Protein AF-H8GRM9-F1 (afdb_monomer)

Solvent-accessible surface area (backbone atoms only — not comparable to full-atom values): 4294 Å² total; per-residue (Å²): 133,87,72,76,78,82,38,90,90,38,46,44,52,39,50,40,41,64,74,65,24,46,74,48,79,50,78,41,87,87,73,51,17,35,29,41,26,34,46,94,91,42,81,56,35,77,45,54,67,73,64,98,43,70,65,58,43,51,54,50,47,27,53,43,38,40,53,42,42,74,74,73,106

Foldseek 3Di:
DDQDPQDPLQRLQSVCVNQVKHKDQPQDPVLLFRIWTAHPVGTQDTHHNDDPDPVRRSNVVSVSSVVSVVVPD

Sequence (73 aa):
MSYIENSIKYPNITDLVNAGGGLNIEYTREMEAVAVAFDKGGMVWEGKSNYPSIEALLEDAEQGIGKWIEENW

Radius of gyration: 11.89 Å; Cα contacts (8 Å, |Δi|>4): 104; chains: 1; bounding box: 30×26×31 Å

Secondary structure (DSSP, 8-state):
-PPPPPPSS-HHHHHHHHTT-EEE---BTTTTBS-EEE-SSSEEEE--S--SSHHHHHHHHHHHHHHHHHHH-

Organism: NCBI:txid686340

pLDDT: mean 90.99, std 7.98, range [57.94, 98.19]

Structure (mmCIF, N/CA/C/O backbone):
data_AF-H8GRM9-F1
#
_entry.id   AF-H8GRM9-F1
#
loop_
_atom_site.group_PDB
_atom_site.id
_atom_site.type_symbol
_atom_site.label_atom_id
_atom_site.label_alt_id
_atom_site.label_comp_id
_atom_site.label_asym_id
_atom_site.label_entity_id
_atom_site.label_seq_id
_atom_site.pdbx_PDB_ins_code
_atom_site.Cartn_x
_atom_site.Cartn_y
_atom_site.Cartn_z
_atom_site.occupancy
_atom_site.B_iso_or_equiv
_atom_site.auth_seq_id
_atom_site.auth_comp_id
_atom_site.auth_asym_id
_atom_site.auth_atom_id
_atom_site.pdbx_PDB_model_num
ATOM 1 N N . MET A 1 1 ? 10.849 19.337 0.482 1.00 57.94 1 MET A N 1
ATOM 2 C CA . MET A 1 1 ? 9.731 18.383 0.615 1.00 57.94 1 MET A CA 1
ATOM 3 C C . MET A 1 1 ? 9.182 18.485 2.024 1.00 57.94 1 MET A C 1
ATOM 5 O O . MET A 1 1 ? 9.980 18.654 2.938 1.00 57.94 1 MET A O 1
ATOM 9 N N . SER A 1 2 ? 7.861 18.430 2.188 1.00 65.44 2 SER A N 1
ATOM 10 C CA . SER A 1 2 ? 7.252 18.178 3.497 1.00 65.44 2 SER A CA 1
ATOM 11 C C . SER A 1 2 ? 7.244 16.671 3.705 1.00 65.44 2 SER A C 1
ATOM 13 O O . SER A 1 2 ? 6.756 15.962 2.829 1.00 65.44 2 SER A O 1
ATOM 15 N N . TYR A 1 3 ? 7.799 16.201 4.816 1.00 76.69 3 TYR A N 1
ATOM 16 C CA . TYR A 1 3 ? 7.625 14.820 5.256 1.00 76.69 3 TYR A CA 1
ATOM 17 C C . TYR A 1 3 ? 6.293 14.710 5.992 1.00 76.69 3 TYR A C 1
ATOM 19 O O . TYR A 1 3 ? 5.848 15.686 6.606 1.00 76.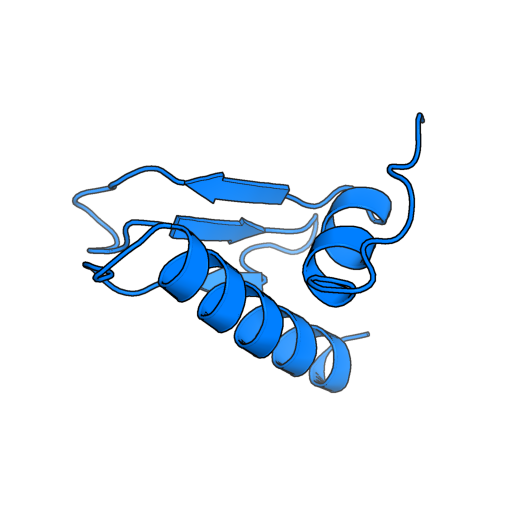69 3 TYR A O 1
ATOM 27 N N . ILE A 1 4 ? 5.653 13.550 5.908 1.00 85.38 4 ILE A N 1
ATOM 28 C CA . ILE A 1 4 ? 4.537 13.225 6.793 1.00 85.38 4 ILE A CA 1
ATOM 29 C C . ILE A 1 4 ? 5.092 12.653 8.097 1.00 85.38 4 ILE A C 1
ATOM 31 O O . ILE A 1 4 ? 6.115 11.964 8.099 1.00 85.38 4 ILE A O 1
ATOM 35 N N . GLU A 1 5 ? 4.444 12.984 9.215 1.00 90.25 5 GLU A N 1
ATOM 36 C CA . GLU A 1 5 ? 4.799 12.411 10.512 1.00 90.25 5 GLU A CA 1
ATOM 37 C C . GLU A 1 5 ? 4.631 10.889 10.486 1.00 90.25 5 GLU A C 1
ATOM 39 O O . GLU A 1 5 ? 3.671 10.373 9.911 1.00 90.25 5 GLU A O 1
ATOM 44 N N . ASN A 1 6 ? 5.560 10.179 11.132 1.00 86.38 6 ASN A N 1
ATOM 45 C CA . ASN A 1 6 ? 5.545 8.722 11.176 1.00 86.38 6 ASN A CA 1
ATOM 46 C C . ASN A 1 6 ? 4.264 8.206 11.839 1.00 86.38 6 ASN A C 1
ATOM 48 O O . ASN A 1 6 ? 4.016 8.441 13.024 1.00 86.38 6 ASN A O 1
ATOM 52 N N . SER A 1 7 ? 3.472 7.454 11.075 1.00 91.12 7 SER A N 1
ATOM 53 C CA . SER A 1 7 ? 2.315 6.741 11.602 1.00 91.12 7 SER A CA 1
ATOM 54 C C . SER A 1 7 ? 2.768 5.531 12.413 1.00 91.12 7 SER A C 1
ATOM 56 O O . SER A 1 7 ? 3.473 4.664 11.905 1.00 91.12 7 SER A O 1
ATOM 58 N N . ILE A 1 8 ? 2.296 5.419 13.658 1.00 93.19 8 ILE A N 1
ATOM 59 C CA . ILE A 1 8 ? 2.508 4.212 14.478 1.00 93.19 8 ILE A CA 1
ATOM 60 C C . ILE A 1 8 ? 1.773 3.007 13.871 1.00 93.19 8 ILE A C 1
ATOM 62 O O . ILE A 1 8 ? 2.230 1.876 14.004 1.00 93.19 8 ILE A O 1
ATOM 66 N N . LYS A 1 9 ? 0.624 3.238 13.218 1.00 95.44 9 LYS A N 1
ATOM 67 C CA . LYS A 1 9 ? -0.210 2.163 12.660 1.00 95.44 9 LYS A CA 1
ATOM 68 C C . LYS A 1 9 ? 0.249 1.720 11.266 1.00 95.44 9 LYS A C 1
ATOM 70 O O . LYS A 1 9 ? 0.096 0.550 10.941 1.00 95.44 9 LYS A O 1
ATOM 75 N N . TYR A 1 10 ? 0.781 2.647 10.468 1.00 96.50 10 TYR A N 1
ATOM 76 C CA . TYR A 1 10 ? 1.146 2.416 9.065 1.00 96.50 10 TYR A CA 1
ATOM 77 C C . TYR A 1 10 ? 2.565 2.930 8.740 1.00 96.50 10 TYR A C 1
ATOM 79 O O . TYR A 1 10 ? 2.716 3.885 7.964 1.00 96.50 10 TYR A O 1
ATOM 87 N N . PRO A 1 11 ? 3.607 2.402 9.408 1.00 96.62 11 PRO A N 1
ATOM 88 C CA . PRO A 1 11 ? 4.976 2.873 9.221 1.00 96.62 11 PRO A CA 1
ATOM 89 C C . PRO A 1 11 ? 5.500 2.662 7.792 1.00 96.62 11 PRO A C 1
ATOM 91 O O . PRO A 1 11 ? 6.088 3.585 7.240 1.00 96.62 11 PRO A O 1
ATOM 94 N N . ASN A 1 12 ? 5.221 1.530 7.142 1.00 97.00 12 ASN A N 1
ATOM 95 C CA . ASN A 1 12 ? 5.738 1.236 5.800 1.00 97.00 12 ASN A CA 1
ATOM 96 C C . ASN A 1 12 ? 5.083 2.112 4.725 1.00 97.00 12 ASN A C 1
ATOM 98 O O . ASN A 1 12 ? 5.761 2.608 3.825 1.00 97.00 12 ASN A O 1
ATOM 102 N N . ILE A 1 13 ? 3.774 2.371 4.835 1.00 96.56 13 ILE A N 1
ATOM 103 C CA . ILE A 1 13 ? 3.104 3.367 3.983 1.00 96.56 13 ILE A CA 1
ATOM 104 C C . ILE A 1 13 ? 3.722 4.754 4.203 1.00 96.56 13 ILE A C 1
ATOM 106 O O . ILE A 1 13 ? 3.923 5.501 3.243 1.00 96.56 13 ILE A O 1
ATOM 110 N N . THR A 1 14 ? 4.041 5.103 5.455 1.00 95.81 14 THR A N 1
ATOM 111 C CA . THR A 1 14 ? 4.679 6.389 5.764 1.00 95.81 14 THR A CA 1
ATOM 112 C C . THR A 1 14 ? 6.047 6.504 5.094 1.00 95.81 14 THR A C 1
ATOM 114 O O . THR A 1 14 ? 6.329 7.508 4.435 1.00 95.81 14 THR A O 1
ATOM 117 N N . ASP A 1 15 ? 6.868 5.464 5.209 1.00 94.19 15 ASP A N 1
ATOM 118 C CA . ASP A 1 15 ? 8.204 5.413 4.620 1.00 94.19 15 ASP A CA 1
ATOM 119 C C . ASP A 1 15 ? 8.149 5.490 3.091 1.00 94.19 15 ASP A C 1
ATOM 121 O O . ASP A 1 15 ? 8.878 6.286 2.492 1.00 94.19 15 ASP A O 1
ATOM 125 N N . LEU A 1 16 ? 7.219 4.765 2.457 1.00 94.56 16 LEU A N 1
ATOM 126 C CA . LEU A 1 16 ? 6.986 4.843 1.013 1.00 94.56 16 LEU A CA 1
ATOM 127 C C . LEU A 1 16 ? 6.683 6.280 0.561 1.00 94.56 16 LEU A C 1
ATOM 129 O O . LEU A 1 16 ? 7.299 6.784 -0.381 1.00 94.56 16 LEU A O 1
ATOM 133 N N . VAL A 1 17 ? 5.749 6.957 1.235 1.00 94.56 17 VAL A N 1
ATOM 134 C CA . VAL A 1 17 ? 5.361 8.336 0.893 1.00 94.56 17 VAL A CA 1
ATOM 135 C C . VAL A 1 17 ? 6.525 9.303 1.114 1.00 94.56 17 VAL A C 1
ATOM 137 O O . VAL A 1 17 ? 6.797 10.154 0.265 1.00 94.56 17 VAL A O 1
ATOM 140 N N . ASN A 1 18 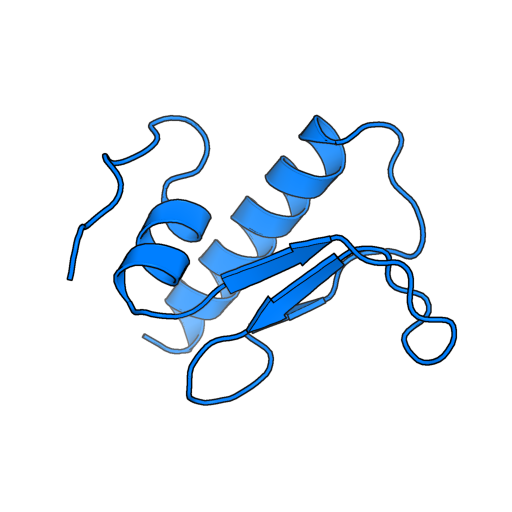? 7.262 9.153 2.215 1.00 93.19 18 ASN A N 1
ATOM 141 C CA . ASN A 1 18 ? 8.423 9.988 2.524 1.00 93.19 18 ASN A CA 1
ATOM 142 C C . ASN A 1 18 ? 9.591 9.771 1.542 1.00 93.19 18 ASN A C 1
ATOM 144 O O . ASN A 1 18 ? 10.332 10.716 1.258 1.00 93.19 18 ASN A O 1
ATOM 148 N N . ALA A 1 19 ? 9.716 8.577 0.957 1.00 91.56 19 ALA A N 1
ATOM 149 C CA . ALA A 1 19 ? 10.646 8.279 -0.135 1.00 91.56 19 ALA A CA 1
ATOM 150 C C . ALA A 1 19 ? 10.195 8.841 -1.503 1.00 91.56 19 ALA A C 1
ATOM 152 O O . ALA A 1 19 ? 10.943 8.799 -2.486 1.00 91.56 19 ALA A O 1
ATOM 153 N N . GLY A 1 20 ? 8.992 9.421 -1.574 1.00 92.00 20 GLY A N 1
ATOM 154 C CA . GLY A 1 20 ? 8.412 10.003 -2.782 1.00 92.00 20 GLY A CA 1
ATOM 155 C C . GLY A 1 20 ? 7.600 9.022 -3.628 1.00 92.00 20 GLY A C 1
ATOM 156 O O . GLY A 1 20 ? 7.352 9.319 -4.797 1.00 92.00 20 GLY A O 1
ATOM 157 N N . GLY A 1 21 ? 7.220 7.874 -3.064 1.00 94.12 21 GLY A N 1
ATOM 158 C CA . GLY A 1 21 ? 6.195 6.993 -3.613 1.00 94.12 21 GLY A CA 1
ATOM 159 C C . GLY A 1 21 ? 4.780 7.432 -3.227 1.00 94.12 21 GLY A C 1
ATOM 160 O O . GLY A 1 21 ? 4.562 8.525 -2.697 1.00 94.12 21 GLY A O 1
ATOM 161 N N . GLY A 1 22 ? 3.800 6.573 -3.494 1.00 94.94 22 GLY A N 1
ATOM 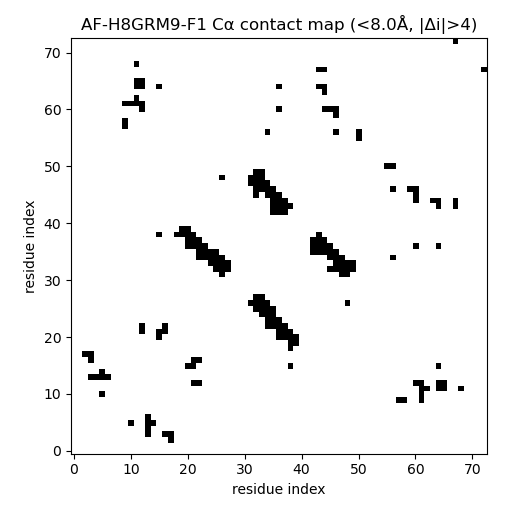162 C CA . GLY A 1 22 ? 2.404 6.839 -3.168 1.00 94.94 22 GLY A CA 1
ATOM 163 C C . GLY A 1 22 ? 1.518 5.601 -3.221 1.00 94.94 22 GLY A C 1
ATOM 164 O O . GLY A 1 22 ? 1.839 4.617 -3.883 1.00 94.94 22 GLY A O 1
ATOM 165 N N . LEU A 1 23 ? 0.385 5.684 -2.522 1.00 95.19 23 LEU A N 1
ATOM 166 C CA . LEU A 1 23 ? -0.693 4.700 -2.542 1.00 95.19 23 LEU A CA 1
ATOM 167 C C . LEU A 1 23 ? -1.905 5.324 -3.237 1.00 95.19 23 LEU A C 1
ATOM 169 O O . LEU A 1 23 ? -2.510 6.261 -2.714 1.00 95.19 23 LEU A O 1
ATOM 173 N N . ASN A 1 24 ? -2.267 4.795 -4.400 1.00 93.56 24 ASN A N 1
ATOM 174 C CA . ASN A 1 24 ? -3.459 5.210 -5.125 1.00 93.56 24 ASN A CA 1
ATOM 175 C C . ASN A 1 24 ? -4.607 4.272 -4.760 1.00 93.56 24 ASN A C 1
ATOM 177 O O . ASN A 1 24 ? -4.477 3.056 -4.886 1.00 93.56 24 ASN A O 1
ATOM 181 N N . ILE A 1 25 ? -5.732 4.841 -4.326 1.00 92.19 25 ILE A N 1
ATOM 182 C CA . ILE A 1 25 ? -6.976 4.111 -4.067 1.00 92.19 25 ILE A CA 1
ATOM 183 C C . ILE A 1 25 ? -7.952 4.491 -5.172 1.00 92.19 25 ILE A C 1
ATOM 185 O O . ILE A 1 25 ? -8.635 5.512 -5.111 1.00 92.19 25 ILE A O 1
ATOM 189 N N . GLU A 1 26 ? -7.968 3.674 -6.211 1.00 85.75 26 GLU A N 1
ATOM 190 C CA . GLU A 1 26 ? -8.814 3.839 -7.378 1.00 85.75 26 GLU A CA 1
ATOM 191 C C . GLU A 1 26 ? -9.112 2.454 -7.945 1.00 85.75 26 GLU A C 1
ATOM 193 O O . GLU A 1 26 ? -8.226 1.606 -8.037 1.00 85.75 26 GLU A O 1
ATOM 198 N N . TYR A 1 27 ? -10.366 2.220 -8.330 1.00 80.25 27 TYR A N 1
ATOM 199 C CA . TYR A 1 27 ? -10.713 1.003 -9.047 1.00 80.25 27 TYR A CA 1
ATOM 200 C C . TYR A 1 27 ? -10.354 1.156 -10.520 1.00 80.25 27 TYR A C 1
ATOM 202 O O . TYR A 1 27 ? -10.976 1.948 -1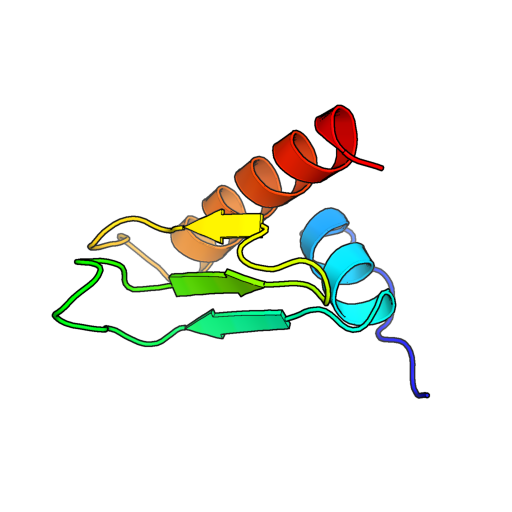1.234 1.00 80.25 27 TYR A O 1
ATOM 210 N N . THR A 1 28 ? -9.414 0.342 -10.995 1.00 74.62 28 THR A N 1
ATOM 211 C CA . THR A 1 28 ? -9.129 0.232 -12.427 1.00 74.62 28 THR A CA 1
ATOM 212 C C . THR A 1 28 ? -9.635 -1.113 -12.944 1.00 74.62 28 THR A C 1
ATOM 214 O O . THR A 1 28 ? -9.358 -2.172 -12.383 1.00 74.62 28 THR A O 1
ATOM 217 N N . ARG A 1 29 ? -10.414 -1.091 -14.035 1.00 74.25 29 ARG A N 1
ATOM 218 C CA . ARG A 1 29 ? -10.940 -2.328 -14.645 1.00 74.25 29 ARG A CA 1
ATOM 219 C C . ARG A 1 29 ? -9.845 -3.231 -15.212 1.00 74.25 29 ARG A C 1
ATOM 221 O O . ARG A 1 29 ? -10.103 -4.408 -15.403 1.00 74.25 29 ARG A O 1
ATOM 228 N N . GLU A 1 30 ? -8.678 -2.676 -15.523 1.00 77.94 30 GLU A N 1
ATOM 229 C CA . GLU A 1 30 ? -7.575 -3.409 -16.151 1.00 77.94 30 GLU A CA 1
ATOM 230 C C . GLU A 1 30 ? -6.776 -4.245 -15.149 1.00 77.94 30 GLU A C 1
ATOM 232 O O . GLU A 1 30 ? -6.325 -5.327 -15.507 1.00 77.94 30 GLU A O 1
ATOM 237 N N . MET A 1 31 ? -6.629 -3.771 -13.909 1.00 71.81 31 MET A N 1
ATOM 238 C CA . MET A 1 31 ? -5.862 -4.467 -12.865 1.00 71.81 31 MET A CA 1
ATOM 239 C C . MET A 1 31 ? -6.752 -5.338 -11.974 1.00 71.81 31 MET A C 1
ATOM 241 O O . MET A 1 31 ? -6.256 -6.111 -11.170 1.00 71.81 31 MET A O 1
ATOM 245 N N . GLU A 1 32 ? -8.079 -5.194 -12.074 1.00 83.75 32 GLU A N 1
ATOM 246 C CA . GLU A 1 32 ? -9.019 -5.773 -11.104 1.00 83.75 32 GLU A CA 1
ATOM 247 C C . GLU A 1 32 ? -8.614 -5.462 -9.648 1.00 83.75 32 GLU A C 1
ATOM 249 O O . GLU A 1 32 ? -8.883 -6.238 -8.739 1.00 83.75 32 GLU A O 1
ATOM 254 N N . ALA A 1 33 ? -7.987 -4.307 -9.415 1.00 81.06 33 ALA A N 1
ATOM 255 C CA . ALA A 1 33 ? -7.483 -3.875 -8.117 1.00 81.06 33 ALA A CA 1
ATOM 256 C C . ALA A 1 33 ? -8.146 -2.554 -7.712 1.00 81.06 33 ALA A C 1
ATOM 258 O O . ALA A 1 33 ? -8.392 -1.683 -8.553 1.00 81.06 33 ALA A O 1
ATOM 259 N N . VAL A 1 34 ? -8.446 -2.399 -6.416 1.00 89.31 34 VAL A N 1
ATOM 260 C CA . VAL A 1 34 ? -8.980 -1.137 -5.859 1.00 89.31 34 VAL A CA 1
ATOM 261 C C . VAL A 1 34 ? -7.906 -0.232 -5.260 1.00 89.31 34 VAL A C 1
ATOM 263 O O . VAL A 1 34 ? -8.207 0.895 -4.866 1.00 89.31 34 VAL A O 1
ATOM 266 N N . ALA A 1 35 ? -6.669 -0.719 -5.158 1.00 92.94 35 ALA A N 1
ATOM 267 C CA . ALA A 1 35 ? -5.532 0.084 -4.746 1.00 92.94 35 ALA A CA 1
ATOM 268 C C . ALA A 1 35 ? -4.216 -0.478 -5.275 1.00 92.94 35 ALA A C 1
ATOM 270 O O . ALA A 1 35 ? -4.068 -1.684 -5.447 1.00 92.94 35 ALA A O 1
ATOM 271 N N . VAL A 1 36 ? -3.262 0.417 -5.491 1.00 94.12 36 VAL A N 1
ATOM 272 C CA . VAL A 1 36 ? -1.916 0.113 -5.981 1.00 94.12 36 VAL A CA 1
ATOM 273 C C . VAL A 1 36 ? -0.925 1.089 -5.356 1.00 94.12 36 VAL A C 1
ATOM 275 O O . VAL A 1 36 ? -1.214 2.281 -5.221 1.00 94.12 36 VAL A O 1
ATOM 278 N N . ALA A 1 37 ? 0.240 0.588 -4.962 1.00 95.50 37 ALA A N 1
ATOM 279 C CA . ALA A 1 37 ? 1.334 1.384 -4.429 1.00 95.50 37 ALA A CA 1
ATOM 280 C C . ALA A 1 37 ? 2.487 1.430 -5.431 1.00 95.50 37 ALA A C 1
ATOM 282 O O . ALA A 1 37 ? 2.857 0.407 -6.012 1.00 95.50 37 ALA A O 1
ATOM 283 N N . PHE A 1 38 ? 3.076 2.609 -5.602 1.00 95.06 38 PHE A N 1
ATOM 284 C CA . PHE A 1 38 ? 4.183 2.834 -6.525 1.00 95.06 38 PHE A CA 1
ATOM 285 C C . PHE A 1 38 ? 5.294 3.642 -5.868 1.00 95.06 38 PHE A C 1
ATOM 287 O O . PHE A 1 38 ? 5.037 4.510 -5.032 1.00 95.06 38 PHE A O 1
ATOM 294 N N . ASP A 1 39 ? 6.519 3.406 -6.315 1.00 92.50 39 ASP A N 1
ATOM 295 C CA . ASP A 1 39 ? 7.667 4.272 -6.083 1.00 92.50 39 ASP A CA 1
ATOM 296 C C . ASP A 1 39 ? 8.222 4.793 -7.427 1.00 92.50 39 ASP A C 1
ATOM 298 O O . ASP A 1 39 ? 7.553 4.758 -8.463 1.00 92.50 39 ASP A O 1
ATOM 302 N N . LYS A 1 40 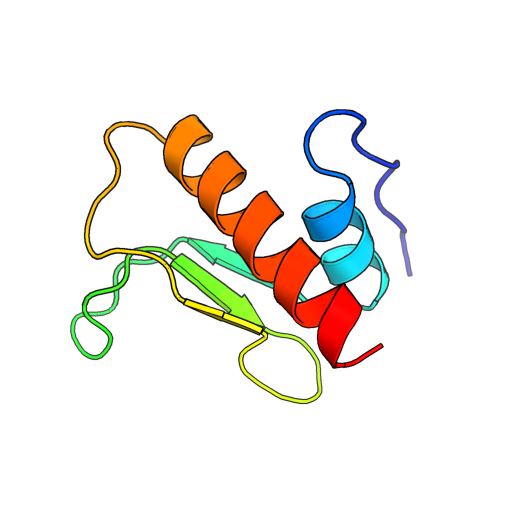? 9.454 5.313 -7.431 1.00 85.06 40 LYS A N 1
ATOM 303 C CA . LYS A 1 40 ? 10.116 5.760 -8.669 1.00 85.06 40 LYS A CA 1
ATOM 304 C C . LYS A 1 40 ? 10.556 4.609 -9.583 1.00 85.06 40 LYS A C 1
ATOM 306 O O . LYS A 1 40 ? 10.783 4.852 -10.766 1.00 85.06 40 LYS A O 1
ATOM 311 N N . GLY A 1 41 ? 10.744 3.410 -9.038 1.00 86.69 41 GLY A N 1
ATOM 312 C CA . GLY A 1 41 ? 11.143 2.197 -9.749 1.00 86.69 41 GLY A CA 1
ATOM 313 C C . GLY A 1 41 ? 9.971 1.430 -10.361 1.00 86.69 41 GLY A C 1
ATOM 314 O O . GLY A 1 41 ? 10.183 0.645 -11.284 1.00 86.69 41 GLY A O 1
ATOM 315 N N . GLY A 1 42 ? 8.742 1.686 -9.911 1.00 89.81 42 GLY A N 1
ATOM 316 C CA . GLY A 1 42 ? 7.529 1.112 -10.480 1.00 89.81 42 GLY A CA 1
ATOM 317 C C . GLY A 1 42 ? 6.536 0.691 -9.407 1.00 89.81 42 GLY A C 1
ATOM 318 O O . GLY A 1 42 ? 6.381 1.356 -8.386 1.00 89.81 42 GLY A O 1
ATOM 319 N N . MET A 1 43 ? 5.806 -0.391 -9.672 1.00 92.75 43 MET A N 1
ATOM 320 C CA . MET A 1 43 ? 4.805 -0.914 -8.745 1.00 92.75 43 MET A CA 1
ATOM 321 C C . MET A 1 43 ? 5.478 -1.642 -7.583 1.00 92.75 43 MET A C 1
ATOM 323 O O . MET A 1 43 ? 6.266 -2.561 -7.790 1.00 92.75 43 MET A O 1
ATOM 327 N N . VAL A 1 44 ? 5.133 -1.222 -6.371 1.00 95.50 44 VAL A N 1
ATOM 328 C CA . VAL A 1 44 ? 5.600 -1.784 -5.096 1.00 95.50 44 VAL A CA 1
ATOM 329 C C . VAL A 1 44 ? 4.617 -2.837 -4.600 1.00 95.50 44 VAL A C 1
ATOM 331 O O . VAL A 1 44 ? 5.007 -3.890 -4.102 1.00 95.50 44 VAL A O 1
ATOM 334 N N . TRP A 1 45 ? 3.322 -2.559 -4.745 1.00 96.31 45 TRP A N 1
ATOM 335 C CA . TRP A 1 45 ? 2.262 -3.429 -4.260 1.00 96.31 45 TRP A CA 1
ATOM 336 C C . TRP A 1 45 ? 0.978 -3.240 -5.067 1.00 96.31 45 TRP A C 1
ATOM 338 O O . TRP A 1 45 ? 0.670 -2.137 -5.519 1.00 96.31 45 TRP A O 1
ATOM 348 N N . GLU A 1 46 ? 0.216 -4.319 -5.201 1.00 95.06 46 GLU A N 1
ATOM 349 C CA . GLU A 1 46 ? -1.087 -4.354 -5.855 1.00 95.06 46 GLU A CA 1
ATOM 350 C C . GLU A 1 46 ? -2.115 -4.965 -4.902 1.00 95.06 46 GLU A C 1
ATOM 352 O O . GLU A 1 46 ? -1.898 -6.030 -4.317 1.00 95.06 46 GLU A O 1
ATOM 357 N N . GLY A 1 47 ? -3.226 -4.257 -4.720 1.00 93.31 47 GLY A N 1
ATOM 358 C CA . GLY A 1 47 ? -4.319 -4.666 -3.856 1.00 93.31 47 GLY A CA 1
ATOM 359 C C . GLY A 1 47 ? -5.308 -5.610 -4.528 1.00 93.31 47 GLY A C 1
ATOM 360 O O . GLY A 1 47 ? -5.292 -5.853 -5.728 1.00 93.31 47 GLY A O 1
ATOM 361 N N . LYS A 1 48 ? -6.229 -6.129 -3.722 1.00 93.56 48 LYS A N 1
ATOM 362 C CA . LYS A 1 48 ? -7.332 -6.991 -4.160 1.00 93.56 48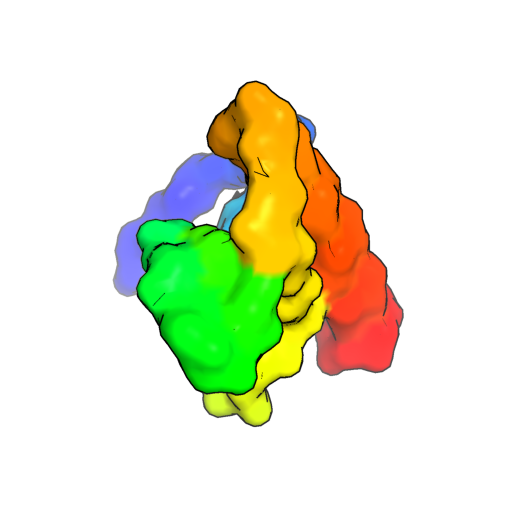 LYS A CA 1
ATOM 363 C C . LYS A 1 48 ? -8.396 -6.190 -4.923 1.00 93.56 48 LYS A C 1
ATOM 365 O O . LYS A 1 48 ? -8.460 -4.964 -4.838 1.00 93.56 48 LYS A O 1
ATOM 370 N N . SER A 1 49 ? -9.314 -6.899 -5.578 1.00 92.06 49 SER A N 1
ATOM 371 C CA . SER A 1 49 ? -10.490 -6.318 -6.249 1.00 92.06 49 SER A CA 1
ATOM 372 C C . SER A 1 49 ? -11.554 -5.769 -5.299 1.00 92.06 49 SER A C 1
ATOM 374 O O . SER A 1 49 ? -12.441 -5.027 -5.719 1.00 92.06 49 SER A O 1
ATOM 376 N N . ASN A 1 50 ? -11.505 -6.147 -4.021 1.00 92.56 50 ASN A N 1
ATOM 377 C CA . ASN A 1 50 ? -12.405 -5.654 -2.990 1.00 92.56 50 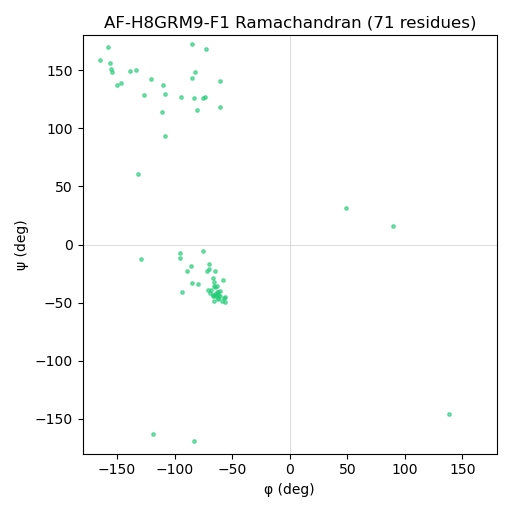ASN A CA 1
ATOM 378 C C . ASN A 1 50 ? -11.778 -5.775 -1.598 1.00 92.56 50 ASN A C 1
ATOM 380 O O . ASN A 1 50 ? -10.926 -6.629 -1.351 1.00 92.56 50 ASN A O 1
ATOM 384 N N . TYR A 1 51 ? -12.263 -4.932 -0.687 1.00 94.62 51 TYR A N 1
ATOM 385 C CA . TYR A 1 51 ? -11.984 -5.005 0.741 1.00 94.62 51 TYR A CA 1
ATOM 386 C C . TYR A 1 51 ? -13.265 -4.714 1.528 1.00 94.62 51 TYR A C 1
ATOM 388 O O . TYR A 1 51 ? -14.103 -3.937 1.064 1.00 94.62 51 TYR A O 1
ATOM 396 N N . PRO A 1 52 ? -13.428 -5.299 2.728 1.00 95.88 52 PRO A N 1
ATOM 397 C CA . PRO A 1 52 ? -14.590 -5.041 3.575 1.00 95.88 52 PRO A CA 1
ATOM 398 C C . PRO A 1 52 ? -14.601 -3.626 4.178 1.00 95.88 52 PRO A C 1
ATOM 400 O O . PRO A 1 52 ? -15.663 -3.145 4.567 1.00 95.88 52 PRO A O 1
ATOM 403 N N . SER A 1 53 ? -13.445 -2.958 4.265 1.00 96.31 53 SER A N 1
ATOM 404 C CA . SER A 1 53 ? -13.321 -1.565 4.703 1.00 96.31 53 SER A CA 1
ATOM 405 C C . SER A 1 53 ? -12.018 -0.930 4.201 1.00 96.31 53 SER A C 1
ATOM 407 O O . SER A 1 53 ? -11.134 -1.626 3.694 1.00 96.31 53 SER A O 1
ATOM 409 N N . ILE A 1 54 ? -11.887 0.392 4.361 1.00 94.81 54 ILE A N 1
ATOM 410 C CA . ILE A 1 54 ? -10.645 1.116 4.050 1.00 94.81 54 ILE A CA 1
ATOM 411 C C . ILE A 1 54 ? -9.516 0.687 4.991 1.00 94.81 54 ILE A C 1
ATOM 413 O O . ILE A 1 54 ? -8.380 0.555 4.558 1.00 94.81 54 ILE A O 1
ATOM 417 N N . GLU A 1 55 ? -9.811 0.403 6.257 1.00 96.50 55 G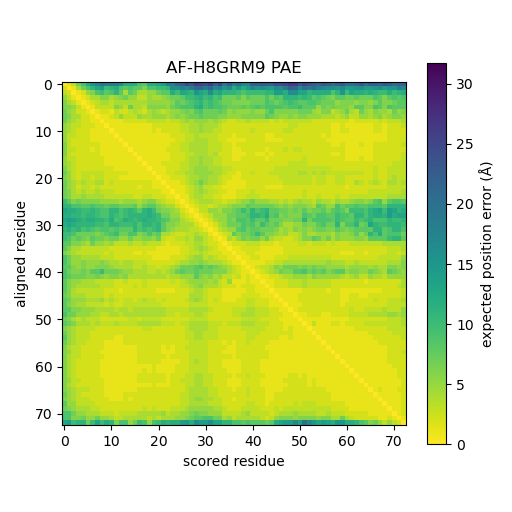LU A N 1
ATOM 418 C CA . GLU A 1 55 ? -8.820 -0.090 7.216 1.00 96.50 55 GLU A CA 1
ATOM 419 C C . GLU A 1 55 ? -8.243 -1.435 6.778 1.00 96.50 55 GLU A C 1
ATOM 421 O O . GLU A 1 55 ? -7.030 -1.599 6.813 1.00 96.50 55 GLU A O 1
ATOM 426 N N . ALA A 1 56 ? -9.084 -2.360 6.300 1.00 97.19 56 ALA A N 1
ATOM 427 C CA . ALA A 1 56 ? -8.617 -3.649 5.793 1.00 97.19 56 ALA A CA 1
ATOM 4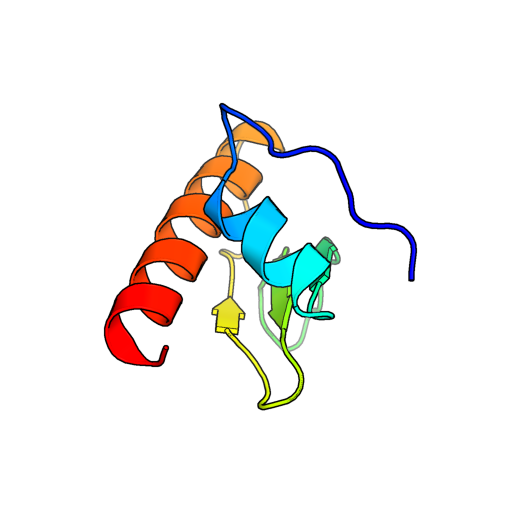28 C C . ALA A 1 56 ? -7.718 -3.496 4.553 1.00 97.19 56 ALA A C 1
ATOM 430 O O . ALA A 1 56 ? -6.758 -4.245 4.396 1.00 97.19 56 ALA A O 1
ATOM 431 N N . LEU A 1 57 ? -8.012 -2.519 3.688 1.00 96.88 57 LEU A N 1
ATOM 432 C CA . LEU A 1 57 ? -7.164 -2.171 2.546 1.00 96.88 57 LEU A CA 1
ATOM 433 C C . LEU A 1 57 ? -5.817 -1.613 3.008 1.00 96.88 57 LEU A C 1
ATOM 435 O O . LEU A 1 57 ? -4.778 -2.063 2.536 1.00 96.88 57 LEU A O 1
ATOM 439 N N . LEU A 1 58 ? -5.829 -0.655 3.937 1.00 97.06 58 LEU A N 1
ATOM 440 C CA . LEU A 1 58 ? -4.612 -0.030 4.457 1.00 97.06 58 LEU A CA 1
ATOM 441 C C . LEU A 1 58 ? -3.735 -1.029 5.219 1.00 97.06 58 LEU A C 1
ATOM 443 O O . LEU A 1 58 ? -2.519 -0.962 5.109 1.00 97.06 58 LEU A O 1
ATOM 447 N N . GLU A 1 59 ? -4.328 -1.970 5.953 1.00 97.62 59 GLU A N 1
ATOM 448 C CA . GLU A 1 59 ? -3.593 -3.032 6.651 1.00 97.62 59 GLU A CA 1
ATOM 449 C C . GLU A 1 59 ? -2.944 -4.028 5.679 1.00 97.62 59 GLU A C 1
ATOM 451 O O . GLU A 1 59 ? -1.809 -4.446 5.901 1.00 97.62 59 GLU A O 1
ATOM 456 N N . ASP A 1 60 ? -3.623 -4.377 4.585 1.00 97.81 60 ASP A N 1
ATOM 457 C CA . ASP A 1 60 ? -3.064 -5.242 3.536 1.00 97.81 60 ASP A CA 1
ATOM 458 C C . ASP A 1 60 ? -1.950 -4.529 2.752 1.00 97.81 60 ASP A C 1
ATOM 460 O O . ASP A 1 60 ? -0.899 -5.116 2.496 1.00 97.81 60 ASP A O 1
ATOM 464 N N . ALA A 1 61 ? -2.147 -3.244 2.434 1.00 97.69 61 ALA A N 1
ATOM 465 C CA . ALA A 1 61 ? -1.137 -2.403 1.797 1.00 97.69 61 ALA A CA 1
ATOM 466 C C . ALA A 1 61 ? 0.106 -2.252 2.682 1.00 97.69 61 ALA A C 1
ATOM 468 O O . ALA A 1 61 ? 1.222 -2.425 2.207 1.00 97.69 61 ALA A O 1
ATOM 469 N N . GLU A 1 62 ? -0.080 -1.988 3.975 1.00 98.19 62 GLU A N 1
ATOM 470 C CA . GLU A 1 62 ? 1.003 -1.864 4.952 1.00 98.19 62 GLU A CA 1
ATOM 471 C C . GLU A 1 62 ? 1.869 -3.130 5.011 1.00 98.19 62 GLU A C 1
ATOM 473 O O . GLU A 1 62 ? 3.095 -3.045 4.954 1.00 98.19 62 GLU A O 1
ATOM 478 N N . GLN A 1 63 ? 1.242 -4.308 5.061 1.00 97.94 63 GLN A N 1
ATOM 479 C CA . GLN A 1 63 ? 1.956 -5.589 5.054 1.00 97.94 63 GLN A CA 1
ATOM 480 C C . GLN A 1 63 ? 2.666 -5.845 3.721 1.00 97.94 63 GLN A C 1
ATOM 482 O O . GLN A 1 63 ? 3.814 -6.289 3.701 1.00 97.94 63 GLN A O 1
ATOM 487 N N . GLY A 1 64 ? 1.990 -5.571 2.604 1.00 97.06 64 GLY A N 1
ATOM 488 C CA . GLY A 1 64 ? 2.530 -5.797 1.268 1.00 97.06 64 GLY A CA 1
ATOM 489 C C . GLY A 1 64 ? 3.719 -4.895 0.942 1.00 97.06 64 GLY A C 1
ATOM 490 O O . GLY A 1 64 ? 4.738 -5.379 0.453 1.00 97.06 64 GLY A O 1
ATOM 491 N N . ILE A 1 65 ? 3.617 -3.606 1.271 1.00 97.06 65 ILE A N 1
ATOM 492 C CA . ILE A 1 65 ? 4.707 -2.637 1.120 1.00 97.06 65 ILE A CA 1
ATOM 493 C C . ILE A 1 65 ? 5.865 -3.007 2.047 1.00 97.06 65 ILE A C 1
ATOM 495 O O . ILE A 1 65 ? 7.002 -3.025 1.588 1.00 97.06 65 ILE A O 1
ATOM 499 N N . GLY A 1 66 ? 5.596 -3.362 3.310 1.00 96.94 66 GLY A N 1
ATOM 500 C CA . GLY A 1 66 ? 6.641 -3.795 4.244 1.00 96.94 66 GLY A CA 1
ATOM 501 C C . GLY A 1 66 ? 7.444 -4.982 3.711 1.00 96.94 66 GLY A C 1
ATOM 502 O O . GLY A 1 66 ? 8.671 -4.942 3.695 1.00 96.94 66 GLY A O 1
ATOM 503 N N . LYS A 1 67 ? 6.759 -5.991 3.158 1.00 96.56 67 LYS A N 1
ATOM 504 C CA . LYS A 1 67 ? 7.425 -7.126 2.508 1.00 96.56 67 LYS A CA 1
ATOM 505 C C . LYS A 1 67 ? 8.284 -6.692 1.316 1.00 96.56 67 LYS A C 1
ATOM 507 O O . LYS A 1 67 ? 9.406 -7.163 1.165 1.00 96.56 67 LYS A O 1
ATOM 512 N N . TRP A 1 68 ? 7.768 -5.810 0.461 1.00 95.44 68 TRP A N 1
ATOM 513 C CA . TRP A 1 68 ? 8.531 -5.325 -0.688 1.00 95.44 68 TRP A CA 1
ATOM 514 C C . TRP A 1 68 ? 9.782 -4.550 -0.253 1.00 95.44 68 TRP A C 1
ATOM 516 O O . TRP A 1 68 ? 10.846 -4.755 -0.835 1.00 95.44 68 TRP A O 1
ATOM 526 N N . ILE A 1 69 ? 9.674 -3.716 0.788 1.00 92.94 69 ILE A N 1
ATOM 527 C CA . ILE A 1 69 ? 10.800 -2.976 1.373 1.00 92.94 69 ILE A CA 1
ATOM 528 C C . ILE A 1 69 ? 11.876 -3.950 1.865 1.00 92.94 69 ILE A C 1
ATOM 530 O O . ILE A 1 69 ? 13.031 -3.799 1.484 1.00 92.94 69 ILE A O 1
ATOM 534 N N . GLU A 1 70 ? 11.513 -4.985 2.628 1.00 93.75 70 GLU A N 1
ATOM 535 C CA . GLU A 1 70 ? 12.466 -6.000 3.115 1.00 93.75 70 GLU A CA 1
ATOM 536 C C . GLU A 1 70 ? 13.229 -6.716 1.985 1.00 93.75 70 GLU A C 1
ATOM 538 O O . GLU A 1 70 ? 14.368 -7.146 2.174 1.00 93.75 70 GLU A O 1
ATOM 543 N N . GLU A 1 71 ? 12.605 -6.868 0.816 1.00 92.19 71 GLU A N 1
ATOM 544 C CA . GLU A 1 71 ? 13.177 -7.578 -0.330 1.00 92.19 71 GLU A CA 1
ATOM 545 C C . GLU A 1 71 ? 14.000 -6.673 -1.267 1.00 92.19 71 GLU A C 1
ATOM 547 O O . GLU A 1 71 ? 14.838 -7.186 -2.014 1.00 92.19 71 GLU A O 1
ATOM 552 N N . ASN A 1 72 ? 13.770 -5.353 -1.262 1.00 87.75 72 ASN A N 1
ATOM 553 C CA . ASN A 1 72 ? 14.269 -4.450 -2.310 1.00 87.75 72 ASN A CA 1
ATOM 554 C C . ASN A 1 72 ? 15.017 -3.204 -1.806 1.00 87.75 72 ASN A C 1
ATOM 556 O O . ASN A 1 72 ? 15.646 -2.535 -2.633 1.00 87.75 72 ASN A O 1
ATOM 560 N N . TRP A 1 73 ? 14.963 -2.876 -0.511 1.00 78.12 73 TRP A N 1
ATOM 561 C CA . TRP A 1 73 ? 15.598 -1.685 0.077 1.00 78.12 73 TRP A CA 1
ATOM 562 C C . TRP A 1 73 ? 16.715 -2.008 1.071 1.00 78.12 73 TRP A C 1
ATOM 564 O O . TRP A 1 73 ? 16.607 -2.992 1.833 1.00 78.12 73 TRP A O 1
#

Nearest PDB structures (foldseek):
  9asm-assembly1_B  TM=4.936E-01  e=2.587E+00  Homo sapiens
  3htx-assembly1_A  TM=6.172E-01  e=5.019E+00  Arabidopsis thaliana
  5kka-assembly1_B  TM=2.793E-01  e=3.373E+00  Escherichia coli K-12

Mean predicted aligned error: 3.86 Å